Protein AF-A0AAF0TCY9-F1 (afdb_monomer_lite)

Structure (mmCIF, N/CA/C/O backbone):
data_AF-A0AAF0TCY9-F1
#
_entry.id   AF-A0AAF0TCY9-F1
#
loop_
_atom_site.group_PDB
_atom_site.id
_atom_site.type_symbol
_atom_site.label_atom_id
_atom_site.label_alt_id
_atom_site.label_comp_id
_atom_site.label_asym_id
_atom_site.label_entity_id
_atom_site.label_seq_id
_atom_site.pdbx_PDB_ins_code
_atom_site.Cartn_x
_atom_site.Cartn_y
_atom_site.Cartn_z
_atom_site.occupancy
_atom_site.B_iso_or_equiv
_atom_site.auth_seq_id
_atom_site.auth_comp_id
_atom_site.auth_asym_id
_atom_site.auth_atom_id
_atom_site.pdbx_PDB_model_num
ATOM 1 N N . MET A 1 1 ? 31.660 -34.980 -42.222 1.00 43.41 1 MET A N 1
ATOM 2 C CA . MET A 1 1 ? 32.197 -35.055 -40.847 1.00 43.41 1 MET A CA 1
ATOM 3 C C . MET A 1 1 ? 31.344 -34.195 -39.920 1.00 43.41 1 MET A C 1
ATOM 5 O O . MET A 1 1 ? 31.414 -32.980 -40.006 1.00 43.41 1 MET A O 1
ATOM 9 N N . ARG A 1 2 ? 30.505 -34.807 -39.081 1.00 36.88 2 ARG A N 1
ATOM 10 C CA . ARG A 1 2 ? 29.912 -34.188 -37.882 1.00 36.88 2 ARG A CA 1
ATOM 11 C C . ARG A 1 2 ? 29.833 -35.293 -36.837 1.00 36.88 2 ARG A C 1
ATOM 13 O O . ARG A 1 2 ? 28.997 -36.183 -36.945 1.00 36.88 2 ARG A O 1
ATOM 20 N N . GLY A 1 3 ? 30.797 -35.303 -35.924 1.00 37.03 3 GLY A N 1
ATOM 21 C CA . GLY A 1 3 ? 30.834 -36.247 -34.816 1.00 37.03 3 GLY A CA 1
ATOM 22 C C . GLY A 1 3 ? 29.823 -35.822 -33.761 1.00 37.03 3 GLY A C 1
ATOM 23 O O . GLY A 1 3 ? 29.960 -34.751 -33.177 1.00 37.03 3 GLY A O 1
ATOM 24 N N . ASN A 1 4 ? 28.810 -36.651 -33.520 1.00 39.84 4 ASN A N 1
ATOM 25 C CA . ASN A 1 4 ? 27.953 -36.514 -32.350 1.00 39.84 4 ASN A CA 1
ATOM 26 C C . ASN A 1 4 ? 28.708 -37.116 -31.160 1.00 39.84 4 ASN A C 1
ATOM 28 O O . ASN A 1 4 ? 28.680 -38.327 -30.949 1.00 39.84 4 ASN A O 1
ATOM 32 N N . GLY A 1 5 ? 29.428 -36.272 -30.421 1.00 45.53 5 GLY A N 1
ATOM 33 C CA . GLY A 1 5 ? 30.056 -36.644 -29.157 1.00 45.53 5 GLY A CA 1
ATOM 34 C C . GLY A 1 5 ? 28.994 -36.892 -28.090 1.00 45.53 5 GLY A C 1
ATOM 35 O O . GLY A 1 5 ? 28.626 -35.986 -27.352 1.00 45.53 5 GLY A O 1
ATOM 36 N N . LEU A 1 6 ? 28.474 -38.118 -28.035 1.00 45.59 6 LEU A N 1
ATOM 37 C CA . LEU A 1 6 ? 27.727 -38.630 -26.892 1.00 45.59 6 LEU A CA 1
ATOM 38 C C . LEU A 1 6 ? 28.733 -38.939 -25.781 1.00 45.59 6 LEU A C 1
ATOM 40 O O . LEU A 1 6 ? 29.413 -39.964 -25.822 1.00 45.59 6 LEU A O 1
ATOM 44 N N . SER A 1 7 ? 28.828 -38.074 -24.778 1.00 51.97 7 SER A N 1
ATOM 45 C CA . SER A 1 7 ? 29.535 -38.412 -23.543 1.00 51.97 7 SER A CA 1
ATOM 46 C C . SER A 1 7 ? 28.660 -39.370 -22.730 1.00 51.97 7 SER A C 1
ATOM 48 O O . SER A 1 7 ? 27.866 -38.952 -21.893 1.00 51.97 7 SER A O 1
ATOM 50 N N . ILE A 1 8 ? 28.761 -40.670 -23.017 1.00 52.03 8 ILE A N 1
ATOM 51 C CA . ILE A 1 8 ? 28.146 -41.725 -22.205 1.00 52.03 8 ILE A CA 1
ATOM 52 C C . ILE A 1 8 ? 29.017 -41.901 -20.957 1.00 52.03 8 ILE A C 1
ATOM 54 O O . ILE A 1 8 ? 30.062 -42.547 -21.014 1.00 52.03 8 ILE A O 1
ATOM 58 N N . LEU A 1 9 ? 28.595 -41.351 -19.818 1.00 46.28 9 LEU A N 1
ATOM 59 C CA . LEU A 1 9 ? 29.142 -41.761 -18.526 1.00 46.28 9 LEU A CA 1
ATOM 60 C C . LEU A 1 9 ? 28.435 -43.056 -18.107 1.00 46.28 9 LEU A C 1
ATOM 62 O O . LEU A 1 9 ? 27.254 -43.049 -17.768 1.00 46.28 9 LEU A O 1
ATOM 66 N N . LYS A 1 10 ? 29.151 -44.186 -18.168 1.00 47.78 10 LYS A N 1
ATOM 67 C CA . LYS A 1 10 ? 28.687 -45.449 -17.582 1.00 47.78 10 LYS A CA 1
ATOM 68 C C . LYS A 1 10 ? 28.786 -45.349 -16.062 1.00 47.78 10 LYS A C 1
ATOM 70 O O . LYS A 1 10 ? 29.887 -45.361 -15.522 1.00 47.78 10 LYS A O 1
ATOM 75 N N . LEU A 1 11 ? 27.648 -45.362 -15.381 1.00 41.50 11 LEU A N 1
ATOM 76 C CA . LEU A 1 11 ? 27.566 -45.848 -14.009 1.00 41.50 11 LEU A CA 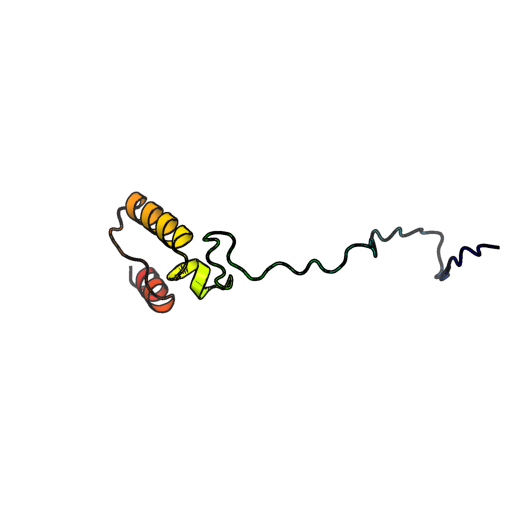1
ATOM 77 C C . LEU A 1 11 ? 26.602 -47.036 -14.010 1.00 41.50 11 LEU A C 1
ATOM 79 O O . LEU A 1 11 ? 25.488 -46.942 -14.508 1.00 41.50 11 LEU A O 1
ATOM 83 N N . SER A 1 12 ? 27.127 -48.173 -13.558 1.00 45.03 12 SER A N 1
ATOM 84 C CA . SER A 1 12 ? 26.474 -49.462 -13.305 1.00 45.03 12 SER A CA 1
ATOM 85 C C . SER A 1 12 ? 24.934 -49.452 -13.264 1.00 45.03 12 SER A C 1
ATOM 87 O O . SER A 1 12 ? 24.348 -48.892 -12.339 1.00 45.03 12 SER A O 1
ATOM 89 N N . GLY A 1 13 ? 24.301 -50.197 -14.179 1.00 48.00 13 GLY A N 1
ATOM 90 C CA . GLY A 1 13 ? 22.891 -50.598 -14.089 1.00 48.00 13 GLY A CA 1
ATOM 91 C C . GLY A 1 13 ? 22.049 -50.215 -15.309 1.00 48.00 13 GLY A C 1
ATOM 92 O O . GLY A 1 13 ? 22.207 -49.143 -15.882 1.00 48.00 13 GLY A O 1
ATOM 93 N N . ASN A 1 14 ? 21.124 -51.093 -15.710 1.00 45.03 14 ASN A N 1
ATOM 94 C CA . ASN A 1 14 ? 20.268 -50.937 -16.899 1.00 45.03 14 ASN A CA 1
ATOM 95 C C . ASN A 1 14 ? 19.103 -49.945 -16.687 1.00 45.03 14 ASN A C 1
ATOM 97 O O . ASN A 1 14 ? 18.008 -50.135 -17.215 1.00 45.03 14 ASN A O 1
ATOM 101 N N . THR A 1 15 ? 19.311 -48.899 -15.891 1.00 45.44 15 THR A N 1
ATOM 102 C CA . THR A 1 15 ? 18.306 -47.875 -15.596 1.00 45.44 15 THR A CA 1
ATOM 103 C 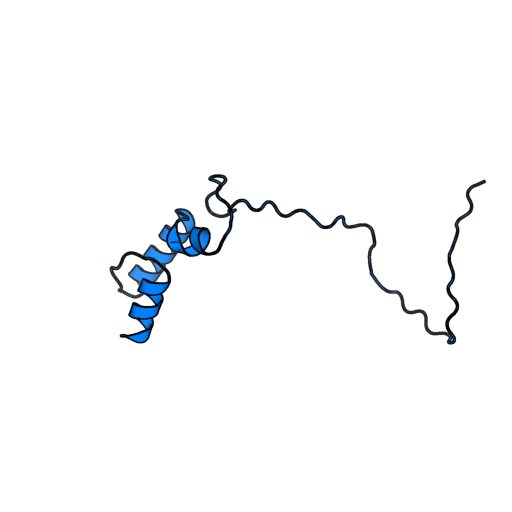C . THR A 1 15 ? 18.657 -46.587 -16.322 1.00 45.44 15 THR A C 1
ATOM 105 O O . THR A 1 15 ? 19.569 -45.857 -15.938 1.00 45.44 15 THR A O 1
ATOM 108 N N . TRP A 1 16 ? 17.907 -46.298 -17.380 1.00 48.78 16 TRP A N 1
ATOM 109 C CA . TRP A 1 16 ? 17.986 -45.041 -18.112 1.00 48.78 16 TRP A CA 1
ATOM 110 C C . TRP A 1 16 ? 17.250 -43.945 -17.329 1.00 48.78 16 TRP A C 1
ATOM 112 O O . TRP A 1 16 ? 16.043 -43.772 -17.484 1.00 48.78 16 TRP A O 1
ATOM 122 N N . PHE A 1 17 ? 17.950 -43.184 -16.487 1.00 50.06 17 PHE A N 1
ATOM 123 C CA . PHE A 1 17 ? 17.381 -41.962 -15.915 1.00 50.06 17 PHE A CA 1
ATOM 124 C C . PHE A 1 17 ? 17.485 -40.830 -16.937 1.00 50.06 17 PHE A C 1
ATOM 126 O O . PHE A 1 17 ? 18.531 -40.209 -17.115 1.00 50.06 17 PHE A O 1
ATOM 133 N N . ARG A 1 18 ? 16.378 -40.549 -17.630 1.00 51.09 18 ARG A N 1
ATOM 134 C CA . ARG A 1 18 ? 16.249 -39.342 -18.447 1.00 51.09 18 ARG A CA 1
ATOM 135 C C . ARG A 1 18 ? 16.006 -38.162 -17.518 1.00 51.09 18 ARG A C 1
ATOM 137 O O . ARG A 1 18 ? 14.866 -37.837 -17.200 1.00 51.09 18 ARG A O 1
ATOM 144 N N . SER A 1 19 ? 17.085 -37.529 -17.078 1.00 50.00 19 SER A N 1
ATOM 145 C CA . SER A 1 19 ? 16.964 -36.233 -16.431 1.00 50.00 19 SER A CA 1
ATOM 146 C C . SER A 1 19 ? 16.478 -35.214 -17.463 1.00 50.00 19 SER A C 1
ATOM 148 O O . SER A 1 19 ? 17.178 -34.923 -18.432 1.00 50.00 19 SER A O 1
ATOM 150 N N . ARG A 1 20 ? 15.255 -34.701 -17.296 1.00 56.34 20 ARG A N 1
ATOM 151 C CA . ARG A 1 20 ? 14.783 -33.501 -18.002 1.00 56.34 20 ARG A CA 1
ATOM 152 C C . ARG A 1 20 ? 15.376 -32.267 -17.314 1.00 56.34 20 ARG A C 1
ATOM 154 O O . ARG A 1 20 ? 14.657 -31.467 -16.733 1.00 56.34 20 ARG A O 1
ATOM 161 N N . TYR A 1 21 ? 16.697 -32.127 -17.357 1.00 53.19 21 TYR A N 1
ATOM 162 C CA . TYR A 1 21 ? 17.310 -30.807 -17.254 1.00 53.19 21 TYR A CA 1
ATOM 163 C C . TYR A 1 21 ? 17.532 -30.323 -18.684 1.00 53.19 21 TYR A C 1
ATOM 165 O O . TYR A 1 21 ? 18.516 -30.676 -19.333 1.00 53.19 21 TYR A O 1
ATOM 173 N N . ASP A 1 22 ? 16.566 -29.566 -19.204 1.00 55.00 22 ASP A N 1
ATOM 174 C CA . ASP A 1 22 ? 16.694 -28.901 -20.497 1.00 55.00 22 ASP A CA 1
ATOM 175 C C . ASP A 1 22 ? 17.735 -27.780 -20.365 1.00 55.00 22 ASP A C 1
ATOM 177 O O . ASP A 1 22 ? 17.434 -26.666 -19.948 1.00 55.00 22 ASP A O 1
ATOM 181 N N . ALA A 1 23 ? 18.987 -28.069 -20.725 1.00 56.62 23 ALA A N 1
ATOM 182 C CA . ALA A 1 23 ? 20.124 -27.140 -20.690 1.00 56.62 23 ALA A CA 1
ATOM 183 C C . ALA A 1 23 ? 20.037 -25.990 -21.729 1.00 56.62 23 ALA A C 1
ATOM 185 O O . ALA A 1 23 ? 21.051 -25.551 -22.269 1.00 56.62 23 ALA A O 1
ATOM 186 N N . LYS A 1 24 ? 18.826 -25.525 -22.064 1.00 57.34 24 LYS A N 1
ATOM 187 C CA . LYS A 1 24 ? 18.555 -24.515 -23.100 1.00 57.34 24 LYS A CA 1
ATOM 188 C C . LYS A 1 24 ? 17.780 -23.291 -22.631 1.00 57.34 24 LYS A C 1
ATOM 190 O O . LYS A 1 24 ? 17.600 -22.387 -23.439 1.00 57.34 24 LYS A O 1
ATOM 195 N N . THR A 1 25 ? 17.336 -23.221 -21.381 1.00 58.44 25 THR A N 1
ATOM 196 C CA . THR A 1 25 ? 16.778 -21.975 -20.846 1.00 58.44 25 THR A CA 1
ATOM 197 C C . THR A 1 25 ? 17.918 -21.151 -20.252 1.00 58.44 25 THR A C 1
ATOM 199 O O . THR A 1 25 ? 18.483 -21.571 -19.237 1.00 58.44 25 THR A O 1
ATOM 202 N N . PRO A 1 26 ? 18.288 -19.996 -20.839 1.00 59.75 26 PRO A N 1
ATOM 203 C CA . PRO A 1 26 ? 19.062 -19.006 -20.104 1.00 59.75 26 PRO A CA 1
ATOM 204 C C . PRO A 1 26 ? 18.303 -18.709 -18.811 1.00 59.75 26 PRO A C 1
ATOM 206 O O . PRO A 1 26 ? 17.071 -18.678 -18.828 1.00 59.75 26 PRO A O 1
ATOM 209 N N . ILE A 1 27 ? 19.011 -18.511 -17.700 1.00 62.44 27 ILE A N 1
ATOM 210 C CA . ILE A 1 27 ? 18.405 -17.947 -16.491 1.00 62.44 27 ILE A CA 1
ATOM 211 C C . ILE A 1 27 ? 17.739 -16.642 -16.940 1.00 62.44 27 ILE A C 1
ATOM 213 O O . ILE A 1 27 ? 18.428 -15.700 -17.330 1.00 62.44 27 ILE A O 1
ATOM 217 N N . HIS A 1 28 ? 16.409 -16.638 -17.023 1.00 64.00 28 HIS A N 1
ATOM 218 C CA . HIS A 1 28 ? 15.649 -15.497 -17.506 1.00 64.00 28 HIS A CA 1
ATOM 219 C C . HIS A 1 28 ? 15.875 -14.363 -16.510 1.00 64.00 28 HIS A C 1
ATOM 221 O O . HIS A 1 28 ? 15.476 -14.476 -15.351 1.00 64.00 28 HIS A O 1
ATOM 227 N N . PHE A 1 29 ? 16.564 -13.305 -16.939 1.00 64.50 29 PHE A N 1
ATOM 228 C CA . PHE A 1 29 ? 16.722 -12.103 -16.134 1.00 64.50 29 PHE A CA 1
ATOM 229 C C . PHE A 1 29 ? 15.343 -11.453 -16.039 1.00 64.50 29 PHE A C 1
ATOM 231 O O . PHE A 1 29 ? 14.856 -10.862 -17.001 1.00 64.50 29 PHE A O 1
ATOM 238 N N . VAL A 1 30 ? 14.661 -11.681 -14.919 1.00 74.25 30 VAL A N 1
ATOM 239 C CA . VAL A 1 30 ? 13.387 -11.029 -14.625 1.00 74.25 30 VAL A CA 1
ATOM 240 C C . VAL A 1 30 ? 13.699 -9.556 -14.411 1.00 74.25 30 VAL A C 1
ATOM 242 O O . VAL A 1 30 ? 14.571 -9.227 -13.606 1.00 74.25 30 VAL A O 1
ATOM 245 N N . ASP A 1 31 ? 13.035 -8.689 -15.174 1.00 76.62 31 ASP A N 1
ATOM 246 C CA . ASP A 1 31 ? 13.128 -7.253 -14.948 1.00 76.62 31 ASP A CA 1
ATOM 247 C C . ASP A 1 31 ? 12.710 -6.970 -13.501 1.00 76.62 31 ASP A C 1
ATOM 249 O O . ASP A 1 31 ? 11.652 -7.409 -13.055 1.00 76.62 31 ASP A O 1
ATOM 253 N N . ALA A 1 32 ? 13.571 -6.275 -12.764 1.00 86.38 32 ALA A N 1
ATOM 254 C CA . ALA A 1 32 ? 13.317 -5.919 -11.380 1.00 86.38 32 ALA A CA 1
ATOM 255 C C . ALA A 1 32 ? 12.340 -4.745 -11.262 1.00 86.38 32 ALA A C 1
ATOM 257 O O . ALA A 1 32 ? 12.146 -4.256 -10.159 1.00 86.38 32 ALA A O 1
ATOM 258 N N . ASN A 1 33 ? 11.764 -4.247 -12.356 1.00 93.31 33 ASN A N 1
ATOM 259 C CA . ASN A 1 33 ? 10.751 -3.201 -12.336 1.00 93.31 33 ASN A CA 1
ATOM 260 C C . ASN A 1 33 ? 9.390 -3.725 -11.864 1.00 93.31 33 ASN A C 1
ATOM 262 O O . ASN A 1 33 ? 8.953 -4.811 -12.237 1.00 93.31 33 ASN A O 1
ATOM 266 N N . CYS A 1 34 ? 8.680 -2.906 -11.092 1.00 93.06 34 CYS A N 1
ATOM 267 C CA . CYS A 1 34 ? 7.355 -3.227 -10.593 1.00 93.06 34 CYS A CA 1
ATOM 268 C C . CYS A 1 34 ? 6.340 -3.303 -11.729 1.00 93.06 34 CYS A C 1
ATOM 270 O O . CYS A 1 34 ? 5.977 -2.295 -12.349 1.00 93.06 34 CYS A O 1
ATOM 272 N N . VAL A 1 35 ? 5.818 -4.509 -11.936 1.00 91.94 35 VAL A N 1
ATOM 273 C CA . VAL A 1 35 ? 4.853 -4.798 -13.004 1.00 91.94 35 VAL A CA 1
ATOM 274 C C . VAL A 1 35 ? 3.482 -4.167 -12.755 1.0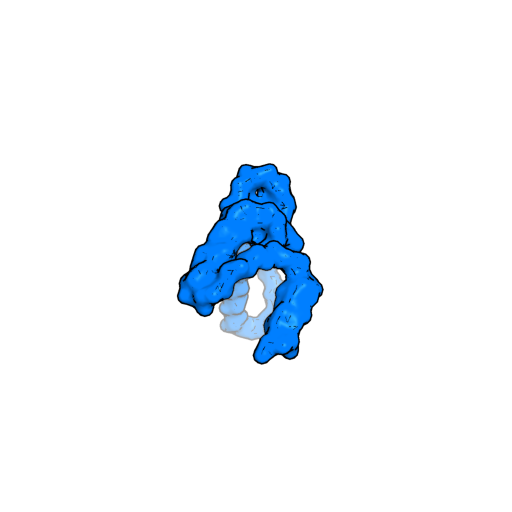0 91.94 35 VAL A C 1
ATOM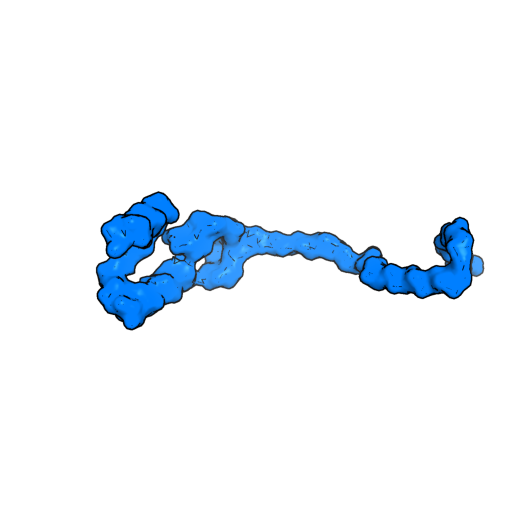 276 O O . VAL A 1 35 ? 2.710 -3.970 -13.688 1.00 91.94 35 VAL A O 1
ATOM 279 N N . LEU A 1 36 ? 3.170 -3.839 -11.498 1.00 93.56 36 LEU A N 1
ATOM 280 C CA . LEU A 1 36 ? 1.849 -3.358 -11.089 1.00 93.56 36 LEU A CA 1
ATOM 281 C C . LEU A 1 36 ? 1.609 -1.892 -11.451 1.00 93.56 36 LEU A C 1
ATOM 283 O O . LEU A 1 36 ? 0.489 -1.507 -11.774 1.00 93.56 36 LEU A O 1
ATOM 287 N N . CYS A 1 37 ? 2.645 -1.060 -11.359 1.00 93.62 37 CYS A N 1
ATOM 288 C CA . CYS A 1 37 ? 2.530 0.380 -11.585 1.00 93.62 37 CYS A CA 1
ATOM 289 C C . CYS A 1 37 ? 3.195 0.840 -12.885 1.00 93.62 37 CYS A C 1
ATOM 291 O O . CYS A 1 37 ? 2.875 1.925 -13.364 1.00 93.62 37 CYS A O 1
ATOM 293 N N . ASN A 1 38 ? 4.100 0.032 -13.452 1.00 87.50 38 ASN A N 1
ATOM 294 C CA . ASN A 1 38 ? 4.838 0.328 -14.680 1.00 87.50 38 ASN A CA 1
ATOM 295 C C . ASN A 1 38 ? 5.524 1.713 -14.676 1.00 87.50 38 ASN A C 1
ATOM 297 O O . ASN A 1 38 ? 5.666 2.359 -15.712 1.00 87.50 38 ASN A O 1
ATOM 301 N N . THR A 1 39 ? 5.945 2.190 -13.502 1.00 88.94 39 THR A N 1
ATOM 302 C CA . THR A 1 39 ? 6.629 3.485 -13.341 1.00 88.94 39 THR A CA 1
ATOM 303 C C . THR A 1 39 ? 8.155 3.361 -13.404 1.00 88.94 39 THR A C 1
ATOM 305 O O . THR A 1 39 ? 8.855 4.339 -13.155 1.00 88.94 39 THR A O 1
ATOM 308 N N . GLY A 1 40 ? 8.688 2.162 -13.668 1.00 88.81 40 GLY A N 1
ATOM 309 C CA . GLY A 1 40 ? 10.129 1.883 -13.632 1.00 88.81 40 GLY A CA 1
ATOM 310 C C . GLY A 1 40 ? 10.735 1.881 -12.222 1.00 88.81 40 GLY A C 1
ATOM 311 O O . GLY A 1 40 ? 11.951 1.957 -12.075 1.00 88.81 40 GLY A O 1
ATOM 312 N N . HIS A 1 41 ? 9.906 1.830 -11.172 1.00 92.44 41 HIS A N 1
ATOM 313 C CA . HIS A 1 41 ? 10.393 1.611 -9.811 1.00 92.44 41 HIS A CA 1
ATOM 314 C C . HIS A 1 41 ? 10.756 0.147 -9.608 1.00 92.44 41 HIS A C 1
ATOM 316 O O . HIS A 1 41 ? 10.057 -0.731 -10.103 1.00 92.44 41 HIS A O 1
ATOM 322 N N . MET A 1 42 ? 11.807 -0.108 -8.830 1.00 93.19 42 MET A N 1
ATOM 323 C CA . MET A 1 42 ? 12.185 -1.464 -8.457 1.00 93.19 42 MET A CA 1
ATOM 324 C C . MET A 1 42 ? 11.058 -2.137 -7.664 1.00 93.19 42 MET A C 1
ATOM 326 O O . MET A 1 42 ? 10.541 -1.587 -6.691 1.00 93.19 42 MET A O 1
ATOM 330 N N . GLU A 1 43 ? 10.707 -3.345 -8.073 1.00 91.81 43 GLU A N 1
ATOM 331 C CA . GLU A 1 43 ? 9.849 -4.260 -7.357 1.00 91.81 43 GLU A CA 1
ATOM 332 C C . GLU A 1 43 ? 10.588 -4.779 -6.127 1.00 91.81 43 GLU A C 1
ATOM 334 O O . GLU A 1 43 ? 11.416 -5.685 -6.178 1.00 91.81 43 GLU A O 1
ATOM 339 N N . ASN A 1 44 ? 10.305 -4.154 -4.996 1.00 91.00 44 ASN A N 1
ATOM 340 C CA . ASN A 1 44 ? 10.748 -4.612 -3.696 1.00 91.00 44 ASN A CA 1
ATOM 341 C C . ASN A 1 44 ? 9.583 -4.530 -2.707 1.00 91.00 44 ASN A C 1
ATOM 343 O O . ASN A 1 44 ? 8.506 -4.021 -3.030 1.00 91.00 44 ASN A O 1
ATOM 347 N N . PHE A 1 45 ? 9.804 -5.061 -1.507 1.00 89.44 45 PHE A N 1
ATOM 348 C CA . PHE A 1 45 ? 8.796 -5.098 -0.452 1.00 89.44 45 PHE A CA 1
ATOM 349 C C . PHE A 1 45 ? 8.234 -3.702 -0.155 1.00 89.44 45 PHE A C 1
ATOM 351 O O . PHE A 1 45 ? 7.020 -3.503 -0.193 1.00 89.44 45 PHE A O 1
ATOM 358 N N . ASP A 1 46 ? 9.105 -2.715 0.046 1.00 89.50 46 ASP A N 1
ATOM 359 C CA . ASP A 1 46 ? 8.668 -1.366 0.403 1.00 89.50 46 ASP A CA 1
ATOM 360 C C . ASP A 1 46 ? 7.834 -0.721 -0.706 1.00 89.50 46 ASP A C 1
ATOM 362 O O . ASP A 1 46 ? 6.811 -0.080 -0.448 1.00 89.50 46 ASP A O 1
ATOM 366 N N . HIS A 1 47 ? 8.230 -0.939 -1.962 1.00 91.75 47 HIS A N 1
ATOM 367 C CA . HIS A 1 47 ? 7.486 -0.452 -3.104 1.00 91.75 47 HIS A CA 1
ATOM 368 C C . HIS A 1 47 ? 6.125 -1.135 -3.206 1.00 91.75 47 HIS A C 1
ATOM 370 O O . HIS A 1 47 ? 5.118 -0.437 -3.209 1.00 91.75 47 HIS A O 1
ATOM 376 N N . ILE A 1 48 ? 6.060 -2.469 -3.249 1.00 91.69 48 ILE A N 1
ATOM 377 C CA . ILE A 1 48 ? 4.794 -3.194 -3.431 1.00 91.69 48 ILE A CA 1
ATOM 378 C C . ILE A 1 48 ? 3.783 -2.829 -2.342 1.00 91.69 48 ILE A C 1
ATOM 380 O O . ILE A 1 48 ? 2.614 -2.629 -2.661 1.00 91.69 48 ILE A O 1
ATOM 384 N N . PHE A 1 49 ? 4.191 -2.729 -1.079 1.00 86.38 49 PHE A N 1
ATOM 385 C CA . PHE A 1 49 ? 3.234 -2.546 0.012 1.00 86.38 49 PHE A CA 1
ATOM 386 C C . PHE A 1 49 ? 2.928 -1.079 0.334 1.00 86.38 49 PHE A C 1
ATOM 388 O O . PHE A 1 49 ? 1.788 -0.779 0.684 1.00 86.38 49 PHE A O 1
ATOM 395 N N . TYR A 1 50 ? 3.889 -0.159 0.177 1.00 83.44 50 TYR A N 1
ATOM 396 C CA . TYR A 1 50 ? 3.743 1.207 0.709 1.00 83.44 50 TYR A CA 1
ATOM 397 C C . TYR A 1 50 ? 3.851 2.320 -0.333 1.00 83.44 50 TYR A C 1
ATOM 399 O O . TYR A 1 50 ? 3.248 3.373 -0.140 1.00 83.44 50 TYR A O 1
ATOM 407 N N . ALA A 1 51 ? 4.590 2.120 -1.430 1.00 89.00 51 ALA A N 1
ATOM 408 C CA . ALA A 1 51 ? 4.829 3.186 -2.415 1.00 89.00 51 ALA A CA 1
ATOM 409 C C . ALA A 1 51 ? 4.166 2.952 -3.783 1.00 89.00 51 ALA A C 1
ATOM 411 O O . ALA A 1 51 ? 4.011 3.891 -4.562 1.00 89.00 51 ALA A O 1
ATOM 412 N N . CYS A 1 52 ? 3.773 1.720 -4.103 1.00 93.94 52 CYS A N 1
ATOM 413 C CA . CYS A 1 52 ? 3.180 1.365 -5.383 1.00 93.94 52 CYS A CA 1
ATOM 414 C C . CYS A 1 52 ? 1.754 1.932 -5.464 1.00 93.94 52 CYS A C 1
ATOM 416 O O . CYS A 1 52 ? 0.890 1.520 -4.683 1.00 93.94 52 CYS A O 1
ATOM 418 N N . PRO A 1 53 ? 1.456 2.827 -6.424 1.00 92.81 53 PRO A N 1
ATOM 419 C CA . PRO A 1 53 ? 0.145 3.468 -6.513 1.00 92.81 53 PRO A CA 1
ATOM 420 C C . PRO A 1 53 ? -0.976 2.467 -6.813 1.00 92.81 53 PRO A C 1
ATOM 422 O O . PRO A 1 53 ? -2.075 2.593 -6.274 1.00 92.81 53 PRO A O 1
ATOM 425 N N . TYR A 1 54 ? -0.692 1.444 -7.628 1.00 94.81 54 TYR A N 1
ATOM 426 C CA . TYR A 1 54 ? -1.661 0.394 -7.938 1.00 94.81 54 TYR A CA 1
ATOM 427 C C . TYR A 1 54 ? -1.982 -0.453 -6.703 1.00 94.81 54 TYR A C 1
ATOM 429 O O . TYR A 1 54 ? -3.145 -0.637 -6.353 1.00 94.81 54 TYR A O 1
ATOM 437 N N . SER A 1 55 ? -0.950 -0.928 -6.005 1.00 93.25 55 SER A N 1
ATOM 438 C CA . SER A 1 55 ? -1.132 -1.728 -4.794 1.00 93.25 55 SER A CA 1
ATOM 439 C C . SER A 1 55 ? -1.843 -0.931 -3.696 1.00 93.25 55 SER A C 1
ATOM 441 O O . SER A 1 55 ? -2.832 -1.403 -3.138 1.00 93.25 55 SER A O 1
ATOM 443 N N . SER A 1 56 ? -1.431 0.319 -3.456 1.00 90.06 56 SER A N 1
ATOM 444 C CA . SER A 1 56 ? -2.072 1.217 -2.485 1.00 90.06 56 SER A CA 1
ATOM 445 C C . SER A 1 56 ? -3.574 1.380 -2.747 1.00 90.06 56 SER A C 1
ATOM 447 O O . SER A 1 56 ? -4.384 1.329 -1.818 1.00 90.06 56 SER A O 1
ATOM 449 N N . TYR A 1 57 ? -3.970 1.502 -4.018 1.00 91.50 57 TYR A N 1
ATOM 450 C CA . TYR A 1 57 ? -5.377 1.548 -4.406 1.00 91.50 57 TYR A CA 1
ATOM 451 C C . TYR A 1 57 ? -6.136 0.266 -4.023 1.00 91.50 57 TYR A C 1
ATOM 453 O O . TYR A 1 57 ? -7.207 0.354 -3.418 1.00 91.50 57 TYR A O 1
ATOM 461 N N . VAL A 1 58 ? -5.576 -0.912 -4.327 1.00 92.19 58 VAL A N 1
ATOM 462 C CA . VAL A 1 58 ? -6.189 -2.213 -4.001 1.00 92.19 58 VAL A CA 1
ATOM 463 C C . VAL A 1 58 ? -6.373 -2.367 -2.494 1.00 92.19 58 VAL A C 1
ATOM 465 O O . VAL A 1 58 ? -7.473 -2.661 -2.027 1.00 92.19 58 VAL A O 1
ATOM 468 N N . TRP A 1 59 ? -5.326 -2.106 -1.719 1.00 89.31 59 TRP A N 1
ATOM 469 C CA . TRP A 1 59 ? -5.385 -2.206 -0.266 1.00 89.31 59 TRP A CA 1
ATOM 470 C C . TRP A 1 59 ? -6.390 -1.229 0.352 1.00 89.31 59 TRP A C 1
ATOM 472 O O . TRP A 1 59 ? -7.153 -1.607 1.240 1.00 89.31 59 TRP A O 1
ATOM 482 N N . LYS A 1 60 ? -6.455 0.015 -0.140 1.00 88.19 60 LYS A N 1
ATOM 483 C CA . LYS A 1 60 ? -7.457 0.988 0.312 1.00 88.19 60 LYS A CA 1
ATOM 484 C C . LYS A 1 60 ? -8.881 0.508 0.022 1.00 88.19 60 LYS A C 1
ATOM 486 O O . LYS A 1 60 ? -9.767 0.694 0.855 1.00 88.19 60 LYS A O 1
ATOM 491 N N . ALA A 1 61 ? -9.114 -0.108 -1.137 1.00 91.81 61 ALA A N 1
ATOM 492 C CA . ALA A 1 61 ? -10.409 -0.699 -1.462 1.00 91.81 61 ALA A CA 1
ATOM 493 C C . ALA A 1 61 ? -10.760 -1.846 -0.500 1.00 91.81 61 ALA A C 1
ATOM 495 O O . ALA A 1 61 ? -11.866 -1.863 0.037 1.00 91.81 61 ALA A O 1
ATOM 496 N N . MET A 1 62 ? -9.808 -2.739 -0.212 1.00 92.00 62 MET A N 1
ATOM 497 C CA . MET A 1 62 ? -9.999 -3.839 0.741 1.00 92.00 62 MET A CA 1
ATOM 498 C C . MET A 1 62 ? -10.320 -3.341 2.154 1.00 92.00 62 MET A C 1
ATOM 500 O O . MET A 1 62 ? -11.273 -3.815 2.765 1.00 92.00 62 MET A O 1
ATOM 504 N N . LEU A 1 63 ? -9.571 -2.360 2.665 1.00 90.12 63 LEU A N 1
ATOM 505 C CA . LEU A 1 63 ? -9.816 -1.780 3.988 1.00 90.12 63 LEU A CA 1
ATOM 506 C C . LEU A 1 63 ? -11.204 -1.139 4.074 1.00 90.12 63 LEU A C 1
ATOM 508 O O . LEU A 1 63 ? -11.936 -1.394 5.027 1.00 90.12 63 LEU A O 1
ATOM 512 N N . ASN A 1 64 ? -11.608 -0.392 3.044 1.00 91.81 64 ASN A N 1
ATOM 513 C CA . ASN A 1 64 ? -12.952 0.179 2.980 1.00 91.81 64 ASN A CA 1
ATOM 514 C C . ASN A 1 64 ? -14.045 -0.899 2.974 1.00 91.81 64 ASN A C 1
ATOM 516 O O . ASN A 1 64 ? -15.071 -0.712 3.623 1.00 91.81 64 ASN A O 1
ATOM 520 N N . TRP A 1 65 ? -13.843 -2.024 2.279 1.00 94.62 65 TRP A N 1
ATOM 521 C CA . TRP A 1 65 ? -14.791 -3.148 2.304 1.00 94.62 65 TRP A CA 1
ATOM 522 C C . TRP A 1 65 ? -14.910 -3.797 3.681 1.00 94.62 65 TRP A C 1
ATOM 524 O O . TRP A 1 65 ? -15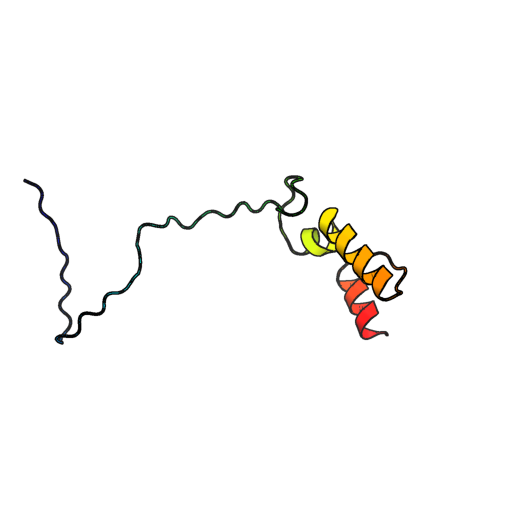.984 -4.266 4.043 1.00 94.62 65 TRP A O 1
ATOM 534 N N . LEU A 1 66 ? -13.829 -3.786 4.456 1.00 92.56 66 LEU A N 1
ATOM 535 C CA . LEU A 1 66 ? -13.806 -4.257 5.837 1.00 92.56 66 LEU A CA 1
ATOM 536 C C . LEU A 1 66 ? -14.305 -3.202 6.845 1.00 92.56 66 LEU A C 1
ATOM 538 O O . LEU A 1 66 ? -14.382 -3.490 8.034 1.00 92.56 66 LEU A O 1
ATOM 542 N N 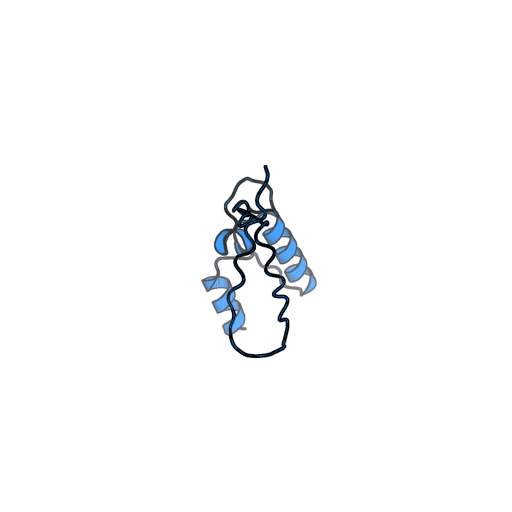. GLY A 1 67 ? -14.660 -1.994 6.392 1.00 93.94 67 GLY A N 1
ATOM 543 C CA . GLY A 1 67 ? -15.123 -0.898 7.250 1.00 93.94 67 GLY A CA 1
ATOM 544 C C . GLY A 1 67 ? -14.003 -0.091 7.918 1.00 93.94 67 GLY A C 1
ATOM 545 O O . GLY A 1 67 ? -14.282 0.766 8.754 1.00 93.94 67 GLY A O 1
ATOM 546 N N . TYR A 1 68 ? -12.742 -0.315 7.543 1.00 90.50 68 TYR A N 1
ATOM 547 C CA . TYR A 1 68 ? -11.601 0.438 8.057 1.00 90.50 68 TYR A CA 1
ATOM 548 C C . TYR A 1 68 ? -11.294 1.649 7.169 1.00 90.50 68 TYR A C 1
ATOM 550 O O . TYR A 1 68 ? -10.811 1.523 6.044 1.00 90.50 68 TYR A O 1
ATOM 558 N N . HIS A 1 69 ? -11.503 2.854 7.700 1.00 84.00 69 HIS A N 1
ATOM 559 C CA . HIS A 1 69 ? -11.225 4.116 7.002 1.00 84.00 69 HIS A CA 1
ATOM 560 C C . HIS A 1 69 ? -9.826 4.659 7.315 1.00 84.00 69 HIS A C 1
ATOM 562 O O . HIS A 1 69 ? -9.668 5.794 7.767 1.00 84.00 69 HIS A O 1
ATOM 568 N N . ARG A 1 70 ? -8.797 3.839 7.086 1.00 86.00 70 ARG A N 1
ATOM 569 C CA . ARG A 1 70 ? -7.397 4.197 7.353 1.00 86.00 70 ARG A CA 1
ATOM 570 C C . ARG A 1 70 ? -6.553 4.252 6.083 1.00 86.00 70 ARG A C 1
ATOM 572 O O . ARG A 1 70 ? -6.882 3.655 5.061 1.00 86.00 70 ARG A O 1
ATOM 579 N N . GLN A 1 71 ? -5.461 5.003 6.164 1.00 81.06 71 GLN A N 1
ATOM 580 C CA . GLN A 1 71 ? -4.397 5.018 5.162 1.00 81.06 71 GLN A CA 1
ATOM 581 C C . GLN A 1 71 ? -3.341 3.987 5.562 1.00 81.06 71 GLN A C 1
ATOM 583 O O . GLN A 1 71 ? -3.012 3.874 6.743 1.00 81.06 71 GLN A O 1
ATOM 588 N N . ILE A 1 72 ? -2.817 3.264 4.578 1.00 83.19 72 ILE A N 1
ATOM 589 C CA . ILE A 1 72 ? -1.712 2.324 4.785 1.00 83.19 72 ILE A CA 1
ATOM 590 C C . ILE A 1 72 ? -0.457 3.140 5.068 1.00 83.19 72 ILE A C 1
ATOM 592 O O . ILE A 1 72 ? -0.210 4.153 4.409 1.00 83.19 72 ILE A O 1
ATOM 596 N N . SER A 1 73 ? 0.319 2.711 6.052 1.00 84.12 73 SER A N 1
ATOM 597 C CA . SER A 1 73 ? 1.571 3.350 6.449 1.00 84.12 73 SER A CA 1
ATOM 598 C C . SER A 1 73 ? 2.711 2.332 6.437 1.00 84.12 73 SER A C 1
ATOM 600 O O . SER A 1 73 ? 2.545 1.245 5.899 1.00 84.12 73 SER A O 1
ATOM 602 N N . SER A 1 74 ? 3.875 2.683 6.989 1.00 85.25 74 SER A N 1
ATOM 603 C CA . SER A 1 74 ? 5.042 1.795 7.025 1.00 85.25 74 SER A CA 1
ATOM 604 C C . SER A 1 74 ? 4.722 0.443 7.660 1.00 85.25 74 SER A C 1
ATOM 606 O O . SER A 1 74 ? 3.820 0.329 8.496 1.00 85.25 74 SER A O 1
ATOM 608 N N . TRP A 1 75 ? 5.532 -0.565 7.335 1.00 83.56 75 TRP A N 1
ATOM 609 C CA . TRP A 1 75 ? 5.405 -1.899 7.917 1.00 83.56 75 TRP A CA 1
ATOM 610 C C . TRP A 1 75 ? 5.319 -1.882 9.444 1.00 83.56 75 TRP A C 1
ATOM 612 O O . TRP A 1 75 ? 4.456 -2.545 10.012 1.00 83.56 75 TRP A O 1
ATOM 622 N N . GLU A 1 76 ? 6.156 -1.092 10.132 1.00 87.00 76 GLU A N 1
ATOM 623 C CA . GLU A 1 76 ? 6.104 -1.058 11.597 1.00 87.00 76 GLU A CA 1
ATOM 624 C C . GLU A 1 76 ? 4.779 -0.498 12.116 1.00 87.00 76 GLU A C 1
ATOM 626 O O . GLU A 1 76 ? 4.324 -0.888 13.190 1.00 87.00 76 GLU A O 1
ATOM 631 N N . SER A 1 77 ? 4.163 0.420 11.372 1.00 87.06 77 SER A N 1
ATOM 632 C CA . SER A 1 77 ? 2.878 1.015 11.731 1.00 87.06 77 SER A CA 1
ATOM 633 C C . SER A 1 77 ? 1.735 0.018 11.533 1.00 87.06 77 SER A C 1
ATOM 635 O O . SER A 1 77 ? 0.868 -0.087 12.399 1.00 87.06 77 SER A O 1
ATOM 637 N N . GLU A 1 78 ? 1.768 -0.760 10.448 1.00 86.75 78 GLU A N 1
ATOM 638 C CA . GLU A 1 78 ? 0.805 -1.839 10.183 1.00 86.75 78 GLU A CA 1
ATOM 639 C C . GLU A 1 78 ? 0.905 -2.962 11.220 1.00 86.75 78 GLU A C 1
ATOM 641 O O . GLU A 1 78 ? -0.103 -3.377 11.787 1.00 86.75 78 GLU A O 1
ATOM 646 N N . VAL A 1 79 ? 2.122 -3.416 11.535 1.00 88.00 79 VAL A N 1
ATOM 647 C CA . VAL A 1 79 ? 2.346 -4.465 12.542 1.00 88.00 79 VAL A CA 1
ATOM 648 C C . VAL A 1 79 ? 1.862 -4.018 13.917 1.00 88.00 79 VAL A C 1
ATOM 650 O O . VAL A 1 79 ? 1.207 -4.786 14.618 1.00 88.00 79 VAL A O 1
ATOM 653 N N . LYS A 1 80 ? 2.148 -2.769 14.308 1.00 89.88 80 LYS A N 1
ATOM 654 C CA . LYS A 1 80 ? 1.643 -2.212 15.569 1.00 89.88 80 LYS A CA 1
ATOM 655 C C . LYS A 1 80 ? 0.122 -2.179 15.599 1.00 89.88 80 LYS A C 1
ATOM 657 O O . LYS A 1 80 ? -0.445 -2.514 16.626 1.00 89.88 80 LYS A O 1
ATOM 662 N N . TRP A 1 81 ? -0.521 -1.788 14.503 1.00 86.62 81 TRP A N 1
ATOM 663 C CA . TRP A 1 81 ? -1.978 -1.753 14.418 1.00 86.62 81 TRP A CA 1
ATOM 664 C C . TRP A 1 81 ? -2.587 -3.150 14.604 1.00 86.62 81 TRP A C 1
ATOM 666 O O . TRP A 1 81 ? -3.411 -3.325 15.491 1.00 86.62 81 TRP A O 1
ATOM 676 N N . ILE A 1 82 ? -2.096 -4.153 13.870 1.00 86.44 82 ILE A N 1
ATOM 677 C CA . ILE A 1 82 ? -2.626 -5.528 13.924 1.00 86.44 82 ILE A CA 1
ATOM 678 C C . ILE A 1 82 ? -2.420 -6.188 15.296 1.00 86.44 82 ILE A C 1
ATOM 680 O O . ILE A 1 82 ? -3.218 -7.026 15.695 1.00 86.44 82 ILE A O 1
ATOM 684 N N . ILE A 1 83 ? -1.336 -5.862 16.006 1.00 91.31 83 ILE A N 1
ATOM 685 C CA . ILE A 1 83 ? -1.032 -6.461 17.318 1.00 91.31 83 ILE A CA 1
ATOM 686 C C . ILE A 1 83 ? -1.772 -5.752 18.467 1.00 91.31 83 ILE A C 1
ATOM 688 O O . ILE A 1 83 ? -1.928 -6.337 19.538 1.00 91.31 83 ILE A O 1
ATOM 692 N N . LEU A 1 84 ? -2.166 -4.487 18.284 1.00 81.56 84 LEU A N 1
ATOM 693 C CA . LEU A 1 84 ? -2.784 -3.665 19.332 1.00 81.56 84 LEU A CA 1
ATOM 694 C C . LEU A 1 84 ? -4.319 -3.589 19.250 1.00 81.56 84 LEU A C 1
ATOM 696 O O . LEU A 1 84 ? -4.924 -3.072 20.190 1.00 81.56 84 LEU A O 1
ATOM 700 N N . GLU A 1 85 ? -4.930 -4.076 18.168 1.00 57.81 85 GLU A N 1
ATOM 701 C CA . GLU A 1 85 ? -6.374 -4.365 18.062 1.00 57.81 85 GLU A CA 1
ATOM 702 C C . GLU A 1 85 ? -6.706 -5.795 18.510 1.00 57.81 85 GLU A C 1
ATOM 704 O O . GLU A 1 85 ? -7.778 -5.960 19.140 1.00 57.81 85 GLU A O 1
#

Foldseek 3Di:
DDDPPDPDDDDDDPDDDPPPPPPPDDPPPDQQADPQQPPRDGDDPCCQQPNPPRNQVVVCVVCVVVVHNDGDDDPVVVVCVVVVD

pLDDT: mean 75.41, std 19.2, range [36.88, 94.81]

Radius of gyration: 25.34 Å; chains: 1; bounding box: 47×56×60 Å

Sequence (85 aa):
MRGNGLSILKLSGNTWFRSRYDAKTPIHFVDANCVLCNTGHMENFDHIFYACPYSSYVWKAMLNWLGYHRQISSWESEVKWIILE

Organism: Solanum verrucosum (NCBI:txid315347)

Secondary structure (DSSP, 8-state):
-----------SSS--------TT--------B-TTT-SS-B--HHIIIII-HHHHHHHHHHHHHTT-------HHHHHHHHHH-

InterPro domains:
  IPR026960 Reverse transcriptase zinc-binding domain [PF13966] (30-59)